Protein AF-A0A8X6W677-F1 (afdb_monomer_lite)

Radius of gyration: 28.92 Å; chains: 1; bounding box: 76×32×72 Å

Structure (mmCIF, N/CA/C/O backbone):
data_AF-A0A8X6W677-F1
#
_entry.id   AF-A0A8X6W677-F1
#
loop_
_atom_site.group_PDB
_atom_site.id
_atom_site.type_symbol
_atom_site.label_atom_id
_atom_site.label_alt_id
_atom_site.label_comp_id
_atom_site.label_asym_id
_atom_site.label_entity_id
_atom_site.label_seq_id
_atom_site.pdbx_PDB_ins_code
_atom_site.Cartn_x
_atom_site.Cartn_y
_atom_site.Cartn_z
_atom_site.occupancy
_atom_site.B_iso_or_equiv
_atom_site.auth_seq_id
_atom_site.auth_comp_id
_atom_site.auth_asym_id
_atom_site.auth_atom_id
_atom_site.pdbx_PDB_model_num
ATOM 1 N N . MET A 1 1 ? 44.794 4.724 -36.562 1.00 39.09 1 MET A N 1
ATOM 2 C CA . MET A 1 1 ? 44.785 5.539 -35.328 1.00 39.09 1 MET A CA 1
ATOM 3 C C . MET A 1 1 ? 43.330 5.776 -34.944 1.00 39.09 1 MET A C 1
ATOM 5 O O . MET A 1 1 ? 42.687 6.626 -35.545 1.00 39.09 1 MET A O 1
ATOM 9 N N . VAL A 1 2 ? 42.773 4.950 -34.052 1.00 52.72 2 VAL A N 1
ATOM 10 C CA . VAL A 1 2 ? 41.388 5.108 -33.572 1.00 52.72 2 VAL A CA 1
ATOM 11 C C . VAL A 1 2 ? 41.379 6.309 -32.629 1.00 52.72 2 VAL A C 1
ATOM 13 O O . VAL A 1 2 ? 42.120 6.327 -31.652 1.00 52.72 2 VAL A O 1
ATOM 16 N N . ARG A 1 3 ? 40.624 7.358 -32.965 1.00 57.75 3 ARG A N 1
ATOM 17 C CA . ARG A 1 3 ? 40.409 8.491 -32.060 1.00 57.75 3 ARG A CA 1
ATOM 18 C C . ARG A 1 3 ? 39.332 8.078 -31.066 1.00 57.75 3 ARG A C 1
ATOM 20 O O . ARG A 1 3 ? 38.165 8.029 -31.434 1.00 57.75 3 ARG A O 1
ATOM 27 N N . GLU A 1 4 ? 39.717 7.787 -29.831 1.00 59.78 4 GLU A N 1
ATOM 28 C CA . GLU A 1 4 ? 38.756 7.653 -28.737 1.00 59.78 4 GLU A CA 1
ATOM 29 C C . GLU A 1 4 ? 38.189 9.044 -28.428 1.00 59.78 4 GLU A C 1
ATOM 31 O O . GLU A 1 4 ? 38.886 9.923 -27.919 1.00 59.78 4 GLU A O 1
ATOM 36 N N . ARG A 1 5 ? 36.929 9.280 -28.807 1.00 66.44 5 ARG A N 1
ATOM 37 C CA . ARG A 1 5 ? 36.169 10.444 -28.348 1.00 66.44 5 ARG A CA 1
ATOM 38 C C . ARG A 1 5 ? 35.357 10.036 -27.136 1.00 66.44 5 ARG A C 1
ATOM 40 O O . ARG A 1 5 ? 34.568 9.099 -27.186 1.00 66.44 5 ARG A O 1
ATOM 47 N N . LEU A 1 6 ? 35.553 10.765 -26.047 1.00 70.00 6 LEU A N 1
ATOM 48 C CA . LEU A 1 6 ? 34.770 10.590 -24.838 1.00 70.00 6 LEU A CA 1
ATOM 49 C C . LEU A 1 6 ? 33.455 11.363 -24.999 1.00 70.00 6 LEU A C 1
ATOM 51 O O . LEU A 1 6 ? 33.462 12.593 -25.059 1.00 70.00 6 LEU A O 1
ATOM 55 N N . LEU A 1 7 ? 32.334 10.649 -25.101 1.00 68.12 7 LEU A N 1
ATOM 56 C CA . LEU A 1 7 ? 31.004 11.256 -25.114 1.00 68.12 7 LEU A CA 1
ATOM 57 C C . LEU A 1 7 ? 30.592 11.619 -23.684 1.00 68.12 7 LEU A C 1
ATOM 59 O O . LEU A 1 7 ? 30.362 10.746 -22.848 1.00 68.12 7 LEU A O 1
ATOM 63 N N . SER A 1 8 ? 30.474 12.914 -23.398 1.00 70.38 8 SER A N 1
ATOM 64 C CA . SER A 1 8 ? 29.925 13.406 -22.136 1.00 70.38 8 SER A CA 1
ATOM 65 C C . SER A 1 8 ? 28.417 13.618 -22.268 1.00 70.38 8 SER A C 1
ATOM 67 O O . SER A 1 8 ? 27.943 14.567 -22.889 1.00 70.38 8 SER A O 1
ATOM 69 N N . ILE A 1 9 ? 27.635 12.721 -21.669 1.00 73.25 9 ILE A N 1
ATOM 70 C CA . ILE A 1 9 ? 26.176 12.852 -21.604 1.00 73.25 9 ILE A CA 1
ATOM 71 C C . ILE A 1 9 ? 25.799 13.227 -20.180 1.00 73.25 9 ILE A C 1
ATOM 73 O O . ILE A 1 9 ? 26.230 12.595 -19.215 1.00 73.25 9 ILE A O 1
ATOM 77 N N . LYS A 1 10 ? 24.986 14.274 -20.042 1.00 73.62 10 LYS A N 1
ATOM 78 C CA . LYS A 1 10 ? 24.483 14.703 -18.740 1.00 73.62 10 LYS A CA 1
ATOM 79 C C . LYS A 1 10 ? 23.582 13.610 -18.162 1.00 73.62 10 LYS A C 1
ATOM 81 O O . LYS A 1 10 ? 22.579 13.243 -18.772 1.00 73.62 10 LYS A O 1
ATOM 86 N N . VAL A 1 11 ? 23.924 13.121 -16.972 1.00 74.12 11 VAL A N 1
ATOM 87 C CA . VAL A 1 11 ? 23.041 12.240 -16.200 1.00 74.12 11 VAL A CA 1
ATOM 88 C C . VAL A 1 11 ? 21.784 13.042 -15.826 1.00 74.12 11 VAL A C 1
ATOM 90 O O . VAL A 1 11 ? 21.921 14.158 -15.315 1.00 74.12 11 VAL A O 1
ATOM 93 N N . PRO A 1 12 ? 20.570 12.539 -16.116 1.00 72.94 12 PRO A N 1
ATOM 94 C CA . PRO A 1 12 ? 19.325 13.251 -15.841 1.00 72.94 12 PRO A CA 1
ATOM 95 C C . PRO A 1 12 ? 19.137 13.442 -14.335 1.00 72.94 12 PRO A C 1
ATOM 97 O O . PRO A 1 12 ? 19.494 12.575 -13.532 1.00 72.94 12 PRO A O 1
ATOM 100 N N . ASN A 1 13 ? 18.499 14.542 -13.946 1.00 73.75 13 ASN A N 1
ATOM 101 C CA . ASN A 1 13 ? 17.989 14.668 -12.590 1.00 73.75 13 ASN A CA 1
ATOM 102 C C . ASN A 1 13 ? 16.754 13.777 -12.410 1.00 73.75 13 ASN A C 1
ATOM 104 O O . ASN A 1 13 ? 16.081 13.395 -13.368 1.00 73.75 13 ASN A O 1
ATOM 108 N N . LYS A 1 14 ? 16.396 13.486 -11.153 1.00 64.50 14 LYS A N 1
ATOM 109 C CA . LYS A 1 14 ? 15.222 12.658 -10.816 1.00 64.50 14 LYS A CA 1
ATOM 110 C C . LYS A 1 14 ? 13.911 13.183 -11.436 1.00 64.50 14 LYS A C 1
ATOM 112 O O . LYS A 1 14 ? 13.012 12.386 -11.690 1.00 64.50 14 LYS A O 1
ATOM 117 N N . SER A 1 15 ? 13.816 14.493 -11.677 1.00 74.06 15 SER A N 1
ATOM 118 C CA . SER A 1 15 ? 12.691 15.177 -12.332 1.00 74.06 15 SER A CA 1
ATOM 119 C C . SER A 1 15 ? 12.610 14.955 -13.842 1.00 74.06 15 SER A C 1
ATOM 121 O O . SER A 1 15 ? 11.515 14.976 -14.391 1.00 74.06 15 SER A O 1
ATOM 123 N N . ASP A 1 16 ? 13.746 14.744 -14.508 1.00 74.44 16 ASP A N 1
ATOM 124 C CA . ASP A 1 16 ? 13.841 14.751 -15.975 1.00 74.44 16 ASP A CA 1
ATOM 125 C C . ASP A 1 16 ? 13.370 13.415 -16.576 1.00 74.44 16 ASP A C 1
ATOM 127 O O . ASP A 1 16 ? 13.023 13.324 -17.753 1.00 74.44 16 ASP A O 1
ATOM 131 N N . GLY A 1 17 ? 13.316 1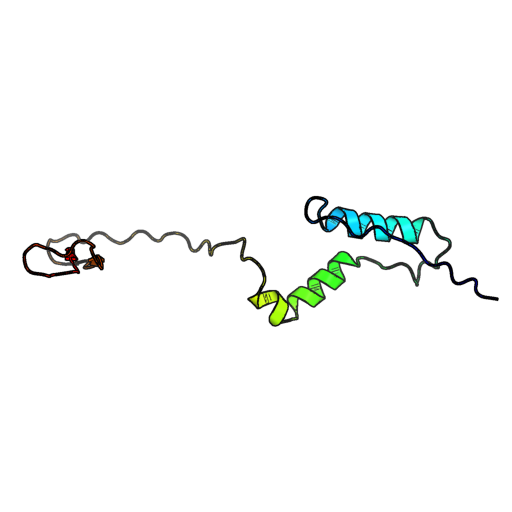2.373 -15.738 1.00 76.88 17 GLY A N 1
ATOM 132 C CA . GLY A 1 17 ? 12.882 11.034 -16.109 1.00 76.88 17 GLY A CA 1
ATOM 133 C C . GLY A 1 17 ? 13.936 10.256 -16.903 1.00 76.88 17 GLY A C 1
ATOM 134 O O . GLY A 1 17 ? 14.746 10.798 -17.652 1.00 76.88 17 GLY A O 1
ATOM 135 N N . TRP A 1 18 ? 13.917 8.931 -16.755 1.00 77.56 18 TRP A N 1
ATOM 136 C CA . TRP A 1 18 ? 14.853 8.035 -17.447 1.00 77.56 18 TRP A CA 1
ATOM 137 C C . TRP A 1 18 ? 14.664 8.028 -18.971 1.00 77.56 18 TRP A C 1
ATOM 139 O O . TRP A 1 18 ? 15.602 7.752 -19.714 1.00 77.56 18 TRP A O 1
ATOM 149 N N . ASP A 1 19 ? 13.470 8.382 -19.443 1.00 81.75 19 ASP A N 1
ATOM 150 C CA . ASP A 1 19 ? 13.104 8.460 -20.859 1.00 81.75 19 ASP A CA 1
ATOM 151 C C . ASP A 1 19 ? 13.956 9.493 -21.608 1.00 81.75 19 ASP A C 1
ATOM 153 O O . ASP A 1 19 ? 14.452 9.217 -22.702 1.00 81.75 19 ASP A O 1
ATOM 157 N N . TYR A 1 20 ? 14.191 10.650 -20.981 1.00 81.62 20 TYR A N 1
ATOM 158 C CA . TYR A 1 20 ? 15.020 11.712 -21.543 1.00 81.62 20 TYR A CA 1
ATOM 159 C C . TYR A 1 20 ? 16.482 11.275 -21.698 1.00 81.62 20 TYR A C 1
ATOM 161 O O . TYR A 1 20 ? 17.128 11.581 -22.702 1.00 81.62 20 TYR A O 1
ATOM 169 N N . PHE A 1 21 ? 16.997 10.507 -20.739 1.00 83.31 21 PHE A N 1
ATOM 170 C CA . PHE A 1 21 ? 18.362 9.985 -20.776 1.00 83.31 21 PHE A CA 1
ATOM 171 C C . PHE A 1 21 ? 18.577 8.959 -21.880 1.00 83.31 21 PHE A C 1
ATOM 173 O O . PHE A 1 21 ? 19.515 9.108 -22.660 1.00 83.31 21 PHE A O 1
ATOM 180 N N . PHE A 1 22 ? 17.693 7.964 -21.998 1.00 84.12 22 PHE A N 1
ATOM 181 C CA . PHE A 1 22 ? 17.806 6.966 -23.063 1.00 84.12 22 PHE A CA 1
ATOM 182 C C . PHE A 1 22 ? 17.678 7.606 -24.454 1.00 84.12 22 PHE A C 1
ATOM 184 O O . PHE A 1 22 ? 18.473 7.292 -25.334 1.00 84.12 22 PHE A O 1
ATOM 191 N N . SER A 1 23 ? 16.775 8.579 -24.631 1.00 80.12 23 SER A N 1
ATOM 192 C CA . SER A 1 23 ? 16.665 9.328 -25.892 1.00 80.12 23 SER A CA 1
ATOM 193 C C . SER A 1 23 ? 17.910 10.176 -26.186 1.00 80.12 23 SER A C 1
ATOM 195 O O . SER A 1 23 ? 18.337 10.268 -27.335 1.00 80.12 23 SER A O 1
ATOM 197 N N . SER A 1 24 ? 18.520 10.782 -25.163 1.00 81.69 24 SER A N 1
ATOM 198 C CA . SER A 1 24 ? 19.752 11.570 -25.315 1.00 81.69 24 SER A CA 1
ATOM 199 C C . SER A 1 24 ? 20.949 10.695 -25.689 1.00 81.69 24 SER A C 1
ATOM 201 O O . SER A 1 24 ? 21.739 11.085 -26.545 1.00 81.69 24 SER A O 1
ATOM 203 N N . LEU A 1 25 ? 21.052 9.501 -25.098 1.00 79.94 25 LEU A N 1
ATOM 204 C CA . LEU A 1 25 ? 22.042 8.489 -25.470 1.00 79.94 25 LEU A CA 1
ATOM 205 C C . LEU A 1 25 ? 21.880 8.074 -26.928 1.00 79.94 25 LEU A C 1
ATOM 207 O O . LEU A 1 25 ? 22.822 8.192 -27.705 1.00 79.94 25 LEU A O 1
ATOM 211 N N . GLU A 1 26 ? 20.680 7.648 -27.318 1.00 80.06 26 GLU A N 1
ATOM 212 C CA . GLU A 1 26 ? 20.399 7.218 -28.690 1.00 80.06 26 GLU A CA 1
ATOM 213 C C . GLU A 1 26 ? 20.700 8.330 -29.708 1.00 80.06 26 GLU A C 1
ATOM 215 O O . GLU A 1 26 ? 21.320 8.070 -30.738 1.00 80.06 26 GLU A O 1
ATOM 220 N N . LYS A 1 27 ? 20.351 9.586 -29.395 1.00 79.56 27 LYS A N 1
ATOM 221 C CA . LYS A 1 27 ? 20.684 10.750 -30.230 1.00 79.56 27 LYS A CA 1
ATOM 222 C C . LYS A 1 27 ? 22.188 11.004 -30.325 1.00 79.56 27 LYS A C 1
ATOM 224 O O . LYS A 1 27 ? 22.669 11.286 -31.419 1.00 79.56 27 LYS A O 1
ATOM 229 N N . ALA A 1 28 ? 22.926 10.895 -29.220 1.00 78.56 28 ALA A N 1
ATOM 230 C CA . ALA A 1 28 ? 24.377 11.073 -29.219 1.00 78.56 28 ALA A CA 1
ATOM 231 C C . ALA A 1 28 ? 25.056 10.037 -30.129 1.00 78.56 28 ALA A C 1
ATOM 233 O O . ALA A 1 28 ? 25.805 10.414 -31.029 1.00 78.56 28 ALA A O 1
ATOM 234 N N . PHE A 1 29 ? 24.694 8.757 -29.988 1.00 76.31 29 PHE A N 1
ATOM 235 C CA . PHE A 1 29 ? 25.213 7.677 -30.834 1.00 76.31 29 PHE A CA 1
ATOM 236 C C . PHE A 1 29 ? 24.771 7.781 -32.303 1.00 76.31 29 PHE A C 1
ATOM 238 O O . PHE A 1 29 ? 25.494 7.333 -33.189 1.00 76.31 29 PHE A O 1
ATOM 245 N N . ALA A 1 30 ? 23.603 8.368 -32.586 1.00 75.44 30 ALA A N 1
ATOM 246 C CA . ALA A 1 30 ? 23.135 8.604 -33.954 1.00 75.44 30 ALA A CA 1
ATOM 247 C C . ALA A 1 30 ? 23.845 9.782 -34.641 1.00 75.44 30 ALA A C 1
ATOM 249 O O . ALA A 1 30 ? 24.011 9.765 -35.858 1.00 75.44 30 ALA A O 1
ATOM 250 N N . SER A 1 31 ? 24.246 10.800 -33.873 1.00 71.94 31 SER A N 1
ATOM 251 C CA . SER A 1 31 ? 24.951 11.981 -34.388 1.00 71.94 31 SER A CA 1
ATOM 252 C C . SER A 1 31 ? 26.425 11.727 -34.716 1.00 71.94 31 SER A C 1
ATOM 254 O O . SER A 1 31 ? 27.054 12.521 -35.413 1.00 71.94 31 SER A O 1
ATOM 256 N N . GLU A 1 32 ? 26.978 10.624 -34.221 1.00 67.88 32 GLU A N 1
ATOM 257 C CA . GLU A 1 32 ? 28.371 10.245 -34.410 1.00 67.88 32 GLU A CA 1
ATOM 258 C C . GLU A 1 32 ? 28.485 9.165 -35.505 1.00 67.88 32 GLU A C 1
ATOM 260 O O . GLU A 1 32 ? 27.562 8.375 -35.709 1.00 67.88 32 GLU A O 1
ATOM 265 N N . MET A 1 33 ? 29.606 9.121 -36.243 1.00 66.12 33 MET A N 1
ATOM 266 C CA . MET A 1 33 ? 29.876 8.098 -37.277 1.00 66.12 33 MET A CA 1
ATOM 267 C C . MET A 1 33 ? 30.215 6.739 -36.639 1.00 66.12 33 MET A C 1
ATOM 269 O O . MET A 1 33 ? 31.255 6.139 -36.902 1.00 66.12 33 MET A O 1
ATOM 273 N N . VAL A 1 34 ? 29.345 6.271 -35.752 1.00 70.56 34 VAL A N 1
ATOM 274 C CA . VAL A 1 34 ? 29.407 4.949 -35.142 1.00 70.56 34 VAL A CA 1
ATOM 275 C C . VAL A 1 34 ? 28.782 3.965 -36.127 1.00 70.56 34 VAL A C 1
ATOM 277 O O . VAL A 1 34 ? 27.706 4.225 -36.669 1.00 70.56 34 VAL A O 1
ATOM 280 N N . SER A 1 35 ? 29.467 2.845 -36.377 1.00 73.38 35 SER A N 1
ATOM 281 C CA . SER A 1 35 ? 28.925 1.752 -37.194 1.00 73.38 35 SER A CA 1
ATOM 282 C C . SER A 1 35 ? 27.561 1.320 -36.654 1.00 73.38 35 SER A C 1
ATOM 284 O O . SER A 1 35 ? 27.373 1.239 -35.439 1.00 73.38 35 SER A O 1
ATOM 286 N N . ASP A 1 36 ? 26.617 1.002 -37.537 1.00 72.44 36 ASP A N 1
ATOM 287 C CA . ASP A 1 36 ? 25.267 0.579 -37.144 1.00 72.44 36 ASP A CA 1
ATOM 288 C C . ASP A 1 36 ? 25.254 -0.698 -36.288 1.00 72.44 36 ASP A C 1
ATOM 290 O O . ASP A 1 36 ? 24.291 -0.944 -35.559 1.00 72.44 36 ASP A O 1
ATOM 294 N N . GLU A 1 37 ? 26.329 -1.487 -36.339 1.00 70.88 37 GLU A N 1
ATOM 295 C CA . GLU A 1 37 ? 26.549 -2.659 -35.485 1.00 70.88 37 GLU A CA 1
ATOM 296 C C . GLU A 1 37 ? 26.880 -2.291 -34.033 1.00 70.88 37 GLU A C 1
ATOM 298 O O . GLU A 1 37 ? 26.548 -3.037 -33.116 1.00 70.88 37 GLU A O 1
ATOM 303 N N . LEU A 1 38 ? 27.509 -1.133 -33.815 1.00 68.81 38 LEU A N 1
ATOM 304 C CA . LEU A 1 38 ? 2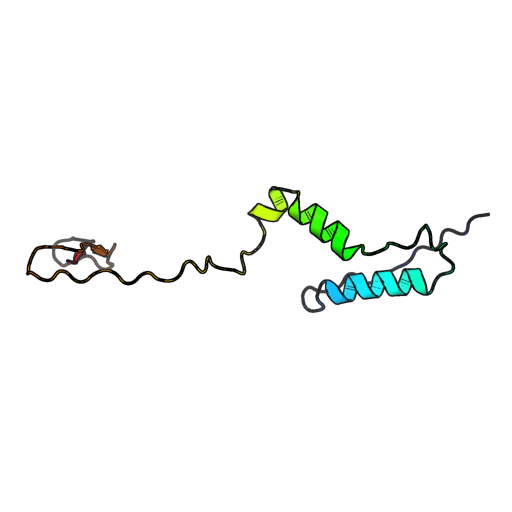7.919 -0.642 -32.496 1.00 68.81 38 LEU A CA 1
ATOM 305 C C . LEU A 1 38 ? 26.879 0.292 -31.864 1.00 68.81 38 LEU A C 1
ATOM 307 O O . LEU A 1 38 ? 27.006 0.654 -30.694 1.00 68.81 38 LEU A O 1
ATOM 311 N N . LYS A 1 39 ? 25.840 0.683 -32.612 1.00 72.88 39 LYS A N 1
ATOM 312 C CA . LYS A 1 39 ? 24.741 1.487 -32.074 1.00 72.88 39 LYS A CA 1
ATOM 313 C C . LYS A 1 39 ? 23.864 0.627 -31.154 1.00 72.88 39 LYS A C 1
ATOM 315 O O . LYS A 1 39 ? 23.341 -0.397 -31.601 1.00 72.88 39 LYS A O 1
ATOM 320 N N . PRO A 1 40 ? 23.636 1.042 -29.896 1.00 70.44 40 P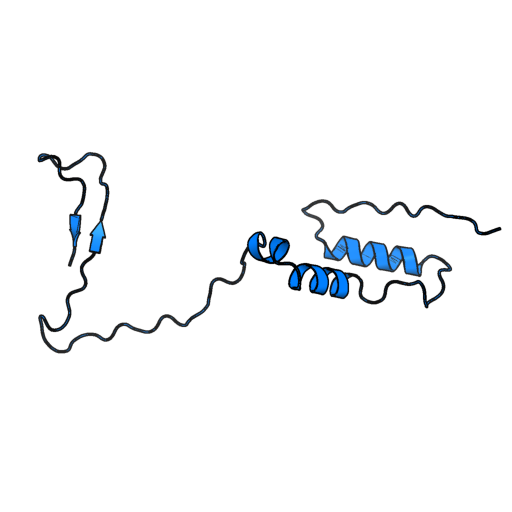RO A N 1
ATOM 321 C CA . PRO A 1 40 ? 22.740 0.319 -29.008 1.00 70.44 40 PRO A CA 1
ATOM 322 C C . PRO A 1 40 ? 21.311 0.335 -29.567 1.00 70.44 40 PRO A C 1
ATOM 324 O O . PRO A 1 40 ? 20.697 1.393 -29.703 1.00 70.44 40 PRO A O 1
ATOM 327 N N . LYS A 1 41 ? 20.761 -0.843 -29.879 1.00 78.62 41 LYS A N 1
ATOM 328 C CA . LYS A 1 41 ? 19.376 -1.000 -30.343 1.00 78.62 41 LYS A CA 1
ATOM 329 C C . LYS A 1 41 ? 18.492 -1.366 -29.160 1.00 78.62 41 LYS A C 1
ATOM 331 O O . LYS A 1 41 ? 18.534 -2.490 -28.681 1.00 78.62 41 LYS A O 1
ATOM 336 N N . GLY A 1 42 ? 17.677 -0.423 -28.695 1.00 81.81 42 GLY A N 1
ATOM 337 C CA . GLY A 1 42 ? 16.722 -0.695 -27.621 1.00 81.81 42 GLY A CA 1
ATOM 338 C C . GLY A 1 42 ? 17.368 -0.860 -26.244 1.00 81.81 42 GLY A C 1
ATOM 339 O O . GLY A 1 42 ? 16.891 -1.659 -25.442 1.00 81.81 42 GLY A O 1
ATOM 340 N N . LEU A 1 43 ? 18.395 -0.059 -25.931 1.00 82.69 43 LEU A N 1
ATOM 341 C CA . LEU A 1 43 ? 19.095 -0.065 -24.636 1.00 82.69 43 LEU A CA 1
ATOM 342 C C . LEU A 1 43 ? 18.133 -0.024 -23.442 1.00 82.69 43 LEU A C 1
ATOM 344 O O . LEU A 1 43 ? 18.314 -0.722 -22.447 1.00 82.69 43 LEU A O 1
ATOM 348 N N . ARG A 1 44 ? 17.061 0.762 -23.559 1.00 83.88 44 ARG A N 1
ATOM 349 C CA . ARG A 1 44 ? 16.010 0.827 -22.545 1.00 83.88 44 ARG A CA 1
ATOM 350 C C . ARG A 1 44 ? 15.354 -0.532 -22.288 1.00 83.88 44 ARG A C 1
ATOM 352 O O . ARG A 1 44 ? 15.068 -0.861 -21.138 1.00 83.88 44 ARG A O 1
ATOM 359 N N . ALA A 1 45 ? 15.066 -1.293 -23.342 1.00 86.38 45 ALA A N 1
ATOM 360 C CA . ALA A 1 45 ? 14.449 -2.608 -23.227 1.00 86.38 45 ALA A CA 1
ATOM 361 C C . ALA A 1 45 ? 15.402 -3.604 -22.555 1.00 86.38 45 ALA A C 1
ATOM 363 O O . ALA A 1 45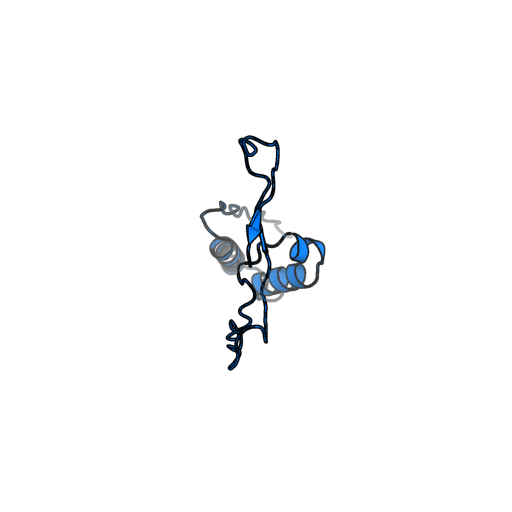 ? 14.959 -4.392 -21.724 1.00 86.38 45 ALA A O 1
ATOM 364 N N . ASP A 1 46 ? 16.698 -3.523 -22.846 1.00 88.25 46 ASP A N 1
ATOM 365 C CA . ASP A 1 46 ? 17.700 -4.403 -22.244 1.00 88.25 46 ASP A CA 1
ATOM 366 C C . ASP A 1 46 ? 17.942 -4.078 -20.770 1.00 88.25 46 ASP A C 1
ATOM 368 O O . ASP A 1 46 ? 17.925 -4.981 -19.933 1.00 88.25 46 ASP A O 1
ATOM 372 N N . VAL A 1 47 ? 18.044 -2.792 -20.414 1.00 87.56 47 VAL A N 1
ATOM 373 C CA . VAL A 1 47 ? 18.101 -2.362 -19.007 1.00 87.56 47 VAL A CA 1
ATOM 374 C C . VAL A 1 47 ? 16.840 -2.800 -18.263 1.00 87.56 47 VAL A C 1
ATOM 376 O O . VAL A 1 47 ? 16.925 -3.309 -17.147 1.00 87.56 47 VAL A O 1
ATOM 379 N N . LYS A 1 48 ? 15.663 -2.672 -18.889 1.00 88.00 48 LYS A N 1
ATOM 380 C CA . LYS A 1 48 ? 14.404 -3.157 -18.315 1.00 88.00 48 LYS A CA 1
ATOM 381 C C . LYS A 1 48 ? 14.451 -4.669 -18.062 1.00 88.00 48 LYS A C 1
ATOM 383 O O . LYS A 1 48 ? 14.181 -5.076 -16.936 1.00 88.00 48 LYS A O 1
ATOM 388 N N . LYS A 1 49 ? 14.839 -5.480 -19.053 1.00 91.06 49 LYS A N 1
ATOM 389 C CA . LYS A 1 49 ? 14.968 -6.945 -18.917 1.00 91.06 49 LYS A CA 1
ATOM 390 C C . LYS A 1 49 ? 15.964 -7.338 -17.827 1.00 91.06 49 LYS A C 1
ATOM 392 O O . LYS A 1 49 ? 15.702 -8.259 -17.061 1.00 91.06 49 LYS A O 1
ATOM 397 N N . PHE A 1 50 ? 17.090 -6.632 -17.735 1.00 91.44 50 PHE A N 1
ATOM 398 C CA . PHE A 1 50 ? 18.089 -6.850 -16.690 1.00 91.44 50 PHE A CA 1
ATOM 399 C C . PHE A 1 50 ? 17.525 -6.555 -15.297 1.00 91.44 50 PHE A C 1
ATOM 401 O O . PHE A 1 50 ? 17.659 -7.362 -14.380 1.00 91.44 50 PHE A O 1
ATOM 408 N N . CYS A 1 51 ? 16.840 -5.423 -15.128 1.00 89.00 51 CYS A N 1
ATOM 409 C CA . CYS A 1 51 ? 16.185 -5.113 -13.863 1.00 89.00 51 CYS A CA 1
ATOM 410 C C . CYS A 1 51 ? 15.076 -6.125 -13.536 1.00 89.00 51 CYS A C 1
ATOM 412 O O . CYS A 1 51 ? 14.904 -6.466 -12.370 1.00 89.00 51 CYS A O 1
ATOM 414 N N . GLU A 1 52 ? 14.346 -6.622 -14.539 1.00 89.06 52 GLU A N 1
ATOM 415 C CA . GLU A 1 52 ? 13.302 -7.649 -14.400 1.00 89.06 52 GLU A CA 1
ATOM 416 C C . GLU A 1 52 ? 13.850 -9.023 -13.989 1.00 89.06 52 GLU A C 1
ATOM 418 O O . GLU A 1 52 ? 13.198 -9.718 -13.214 1.00 89.06 52 GLU A O 1
ATOM 423 N N . SER A 1 53 ? 15.060 -9.394 -14.418 1.00 94.19 53 SER A N 1
ATOM 424 C CA . SER A 1 53 ? 15.676 -10.681 -14.068 1.00 94.19 53 SER A CA 1
ATOM 425 C C . SER A 1 53 ? 16.340 -10.705 -12.684 1.00 94.19 53 SER A C 1
ATOM 427 O O . SER A 1 53 ? 16.582 -11.779 -12.128 1.00 94.19 53 SER A O 1
ATOM 429 N N . ARG A 1 54 ? 16.642 -9.540 -12.093 1.00 92.38 54 ARG A N 1
ATOM 430 C CA . ARG A 1 54 ? 17.372 -9.428 -10.819 1.00 92.38 54 ARG A CA 1
ATOM 431 C C . ARG A 1 54 ? 16.434 -9.282 -9.621 1.00 92.38 54 ARG A C 1
ATOM 433 O O . ARG A 1 54 ? 15.706 -8.298 -9.492 1.00 92.38 54 ARG A O 1
ATOM 440 N N . LYS A 1 55 ? 16.550 -10.207 -8.661 1.00 91.81 55 LYS A N 1
ATOM 441 C CA . LYS A 1 55 ? 15.783 -10.209 -7.399 1.00 91.81 55 LYS A CA 1
ATOM 442 C C . LYS A 1 55 ? 15.915 -8.900 -6.611 1.00 91.81 55 LYS A C 1
ATOM 444 O O . LYS A 1 55 ? 14.921 -8.382 -6.119 1.00 91.81 55 LYS A O 1
ATOM 449 N N . GLU A 1 56 ? 17.123 -8.353 -6.512 1.00 92.31 56 GLU A N 1
ATOM 450 C CA . GLU A 1 56 ? 17.418 -7.119 -5.761 1.00 92.31 56 GLU A CA 1
ATOM 451 C C . GLU A 1 56 ? 16.599 -5.926 -6.273 1.00 92.31 56 GLU A C 1
ATOM 453 O O . GLU A 1 56 ? 15.974 -5.206 -5.491 1.00 92.31 56 GLU A O 1
ATOM 458 N N . CYS A 1 57 ? 16.542 -5.758 -7.597 1.00 88.38 57 CYS A N 1
ATOM 459 C CA . CYS A 1 57 ? 15.733 -4.728 -8.236 1.00 88.38 57 CYS A CA 1
ATOM 460 C C . CYS A 1 57 ? 14.235 -4.966 -8.009 1.00 88.38 57 CYS A C 1
ATOM 462 O O . CYS A 1 57 ? 13.505 -4.012 -7.760 1.00 88.38 57 CYS A O 1
ATOM 464 N N . GLN A 1 58 ? 13.768 -6.219 -8.056 1.00 87.75 58 GLN A N 1
ATOM 465 C CA . GLN A 1 58 ? 12.351 -6.530 -7.835 1.00 87.75 58 GLN A CA 1
ATOM 466 C C . GLN A 1 58 ? 11.898 -6.268 -6.393 1.00 87.75 58 GLN A C 1
ATOM 468 O O . GLN A 1 58 ? 10.808 -5.741 -6.194 1.00 87.75 58 GLN A O 1
ATOM 473 N N . LEU A 1 59 ? 12.736 -6.574 -5.397 1.00 88.44 59 LEU A N 1
ATOM 474 C CA . LEU A 1 59 ? 12.418 -6.361 -3.979 1.00 88.44 59 LEU A CA 1
ATOM 475 C C . LEU A 1 59 ? 12.375 -4.881 -3.581 1.00 88.44 59 LEU A C 1
ATOM 477 O O . LEU A 1 59 ? 11.624 -4.500 -2.689 1.00 88.44 59 LEU A O 1
ATOM 481 N N . THR A 1 60 ? 13.199 -4.051 -4.219 1.00 87.31 60 THR A N 1
ATOM 482 C CA . THR A 1 60 ? 13.335 -2.619 -3.897 1.00 87.31 60 THR A CA 1
ATOM 483 C C . THR A 1 60 ? 12.440 -1.726 -4.751 1.00 87.31 60 THR A C 1
ATOM 485 O O . THR A 1 60 ? 12.215 -0.557 -4.424 1.00 87.31 60 THR A O 1
ATOM 488 N N . ARG A 1 61 ? 11.913 -2.254 -5.860 1.00 82.38 61 ARG A N 1
ATOM 489 C CA . ARG A 1 61 ? 11.035 -1.514 -6.760 1.00 82.38 61 ARG A CA 1
ATOM 490 C C . ARG A 1 61 ? 9.762 -1.088 -6.031 1.00 82.38 61 ARG A C 1
ATOM 492 O O . ARG A 1 61 ? 9.031 -1.906 -5.485 1.00 82.38 61 ARG A O 1
ATOM 499 N N . SER A 1 62 ? 9.423 0.199 -6.141 1.00 77.56 62 SER A N 1
ATOM 500 C CA . SER A 1 62 ? 8.096 0.678 -5.738 1.00 77.56 62 SER A CA 1
ATOM 501 C C . SER A 1 62 ? 6.997 -0.027 -6.546 1.00 77.56 62 SER A C 1
ATOM 503 O O . SER A 1 62 ? 6.902 0.109 -7.772 1.00 77.56 62 SER A O 1
ATOM 505 N N . VAL A 1 63 ? 6.153 -0.790 -5.854 1.00 76.75 63 VAL A N 1
ATOM 506 C CA . VAL A 1 63 ? 4.984 -1.441 -6.447 1.00 76.75 63 VAL A CA 1
ATOM 507 C C . VAL A 1 63 ? 3.919 -0.367 -6.691 1.00 76.75 63 VAL A C 1
ATOM 509 O O . VAL A 1 63 ? 3.202 0.045 -5.785 1.00 76.75 63 VAL A O 1
ATOM 512 N N . ARG A 1 64 ? 3.846 0.143 -7.927 1.00 68.69 64 ARG A N 1
ATOM 513 C CA . ARG A 1 64 ? 2.836 1.144 -8.336 1.00 68.69 64 ARG A CA 1
ATOM 514 C C . ARG A 1 64 ? 1.457 0.534 -8.597 1.00 68.69 64 ARG A C 1
ATOM 516 O O . ARG A 1 64 ? 0.465 1.254 -8.595 1.00 68.69 64 ARG A O 1
ATOM 523 N N . ILE A 1 65 ? 1.397 -0.777 -8.823 1.00 66.56 65 ILE A N 1
ATOM 524 C CA . ILE A 1 65 ? 0.155 -1.523 -9.032 1.00 66.56 65 ILE A CA 1
ATOM 525 C C . ILE A 1 65 ? -0.119 -2.282 -7.741 1.00 66.56 65 ILE A C 1
ATOM 527 O O . ILE A 1 65 ? 0.441 -3.349 -7.518 1.00 66.56 65 ILE A O 1
ATOM 531 N N . LYS A 1 66 ? -0.947 -1.702 -6.871 1.00 67.12 66 LYS A N 1
ATOM 532 C CA . LYS A 1 66 ? -1.567 -2.469 -5.789 1.00 67.12 66 LYS A CA 1
ATOM 533 C C . LYS A 1 66 ? -2.436 -3.532 -6.453 1.00 67.12 66 LYS A C 1
ATOM 535 O O . LYS A 1 66 ? -3.130 -3.210 -7.420 1.00 67.12 66 LYS A O 1
ATOM 540 N N . ASP A 1 67 ? -2.320 -4.769 -5.988 1.00 62.53 67 ASP A N 1
ATOM 541 C CA . ASP A 1 67 ? -3.123 -5.892 -6.456 1.00 62.53 67 ASP A CA 1
ATOM 542 C C . ASP A 1 67 ? -4.591 -5.456 -6.596 1.00 62.53 67 ASP A C 1
ATOM 544 O O . ASP A 1 67 ? -5.177 -4.893 -5.670 1.00 62.53 67 ASP A O 1
ATOM 548 N N . ARG A 1 68 ? -5.131 -5.608 -7.807 1.00 63.09 68 ARG A N 1
ATOM 549 C CA . ARG A 1 68 ? -6.496 -5.212 -8.172 1.00 63.09 68 ARG A CA 1
ATOM 550 C C . ARG A 1 68 ? -7.437 -6.407 -8.099 1.00 63.09 68 ARG A C 1
ATOM 552 O O . ARG A 1 68 ? -8.402 -6.431 -8.862 1.00 63.09 68 ARG A O 1
ATOM 559 N N . SER A 1 69 ? -7.148 -7.405 -7.256 1.00 72.94 69 SER A N 1
ATOM 560 C CA . SER A 1 69 ? -8.143 -8.430 -6.945 1.00 72.94 69 SER A CA 1
ATOM 561 C C . SER A 1 69 ? -9.475 -7.721 -6.672 1.00 72.94 69 SER A C 1
ATOM 563 O O . SER A 1 69 ? -9.522 -6.842 -5.799 1.00 72.94 69 SER A O 1
ATOM 565 N N . PRO A 1 70 ? -10.519 -7.976 -7.483 1.00 80.81 70 PRO A N 1
ATOM 566 C CA . PRO A 1 70 ? -11.787 -7.298 -7.317 1.00 80.81 70 PRO A CA 1
ATOM 567 C C . PRO A 1 70 ? -12.285 -7.530 -5.897 1.00 80.81 70 PRO A C 1
ATOM 569 O O . PRO A 1 70 ? -12.270 -8.660 -5.405 1.00 80.81 70 PRO A O 1
ATOM 572 N N . ILE A 1 71 ? -12.726 -6.459 -5.237 1.00 80.50 71 ILE A N 1
ATOM 573 C CA . ILE A 1 71 ? -13.350 -6.574 -3.921 1.00 80.50 71 ILE A CA 1
ATOM 574 C C . ILE A 1 71 ? -14.569 -7.478 -4.100 1.00 80.50 71 ILE A C 1
ATOM 576 O O . ILE A 1 71 ? -15.548 -7.096 -4.742 1.00 80.50 71 ILE A O 1
ATOM 580 N N . THR A 1 72 ? -14.481 -8.701 -3.583 1.00 84.94 72 THR A N 1
ATOM 581 C CA . THR A 1 72 ? -15.597 -9.642 -3.624 1.00 84.94 72 THR A CA 1
ATOM 582 C C . THR A 1 72 ? -16.579 -9.229 -2.533 1.00 84.94 72 THR A C 1
ATOM 584 O O . THR A 1 72 ? -16.149 -9.011 -1.396 1.00 84.94 72 THR A O 1
ATOM 587 N N . PRO A 1 73 ? -17.878 -9.073 -2.841 1.00 85.19 73 PRO A N 1
ATOM 588 C CA . PRO A 1 73 ? -18.853 -8.724 -1.823 1.00 85.19 73 PRO A CA 1
ATOM 589 C C . PRO A 1 73 ? -18.929 -9.834 -0.772 1.00 85.19 73 PRO A C 1
ATOM 591 O O . PRO A 1 73 ? -19.016 -11.017 -1.103 1.00 85.19 73 PRO A O 1
ATOM 594 N N . VAL A 1 74 ? -18.921 -9.446 0.502 1.00 85.19 74 VAL A N 1
ATOM 595 C CA . VAL A 1 74 ? -19.175 -10.371 1.610 1.00 85.19 74 VAL A CA 1
ATOM 596 C C . VAL A 1 74 ? -20.660 -10.735 1.591 1.00 85.19 74 VAL A C 1
ATOM 598 O O . VAL A 1 74 ? -21.518 -9.848 1.591 1.00 85.19 74 VAL A O 1
ATOM 601 N N . ALA A 1 75 ? -20.968 -12.032 1.544 1.00 87.56 75 ALA A N 1
ATOM 602 C CA . ALA A 1 75 ? -22.345 -12.512 1.568 1.00 87.56 75 ALA A CA 1
ATOM 603 C C . ALA A 1 75 ? -23.020 -12.108 2.886 1.00 87.56 75 ALA A C 1
ATOM 605 O O . ALA A 1 75 ? -22.468 -12.325 3.965 1.00 87.56 75 ALA A O 1
ATOM 606 N N . ARG A 1 76 ? -24.217 -11.518 2.799 1.00 86.56 76 ARG A N 1
ATOM 607 C CA . ARG A 1 76 ? -25.014 -11.224 3.992 1.00 86.56 76 ARG A CA 1
ATOM 608 C C . ARG A 1 76 ? -25.766 -12.484 4.425 1.00 86.56 76 ARG A C 1
ATOM 610 O O . ARG A 1 76 ? -26.428 -13.078 3.576 1.00 86.56 76 ARG A O 1
ATOM 617 N N . PRO A 1 77 ? -25.681 -12.880 5.705 1.00 91.31 77 PRO A N 1
ATOM 618 C CA . PRO A 1 77 ? -26.497 -13.968 6.225 1.00 91.31 77 PRO A CA 1
ATOM 619 C C . PRO A 1 77 ? -27.991 -13.622 6.158 1.00 91.31 77 PRO A C 1
ATOM 621 O O . PRO A 1 77 ? -28.369 -12.457 6.292 1.00 91.31 77 PRO A O 1
ATOM 624 N N . GLU A 1 78 ? -28.836 -14.635 5.970 1.00 94.06 78 GLU A N 1
ATOM 625 C CA . GLU A 1 78 ? -30.300 -14.482 5.913 1.00 94.06 78 GLU A CA 1
ATOM 626 C C . GLU A 1 78 ? -30.930 -14.464 7.307 1.00 94.06 78 GLU A C 1
ATOM 628 O O . GLU A 1 78 ? -31.979 -13.855 7.520 1.00 94.06 78 GLU A O 1
ATOM 633 N N . LEU A 1 79 ? -30.278 -15.128 8.264 1.00 94.94 79 LEU A N 1
ATOM 634 C CA . LEU A 1 79 ? -30.759 -15.276 9.630 1.00 94.94 79 LEU A CA 1
ATOM 635 C C . LEU A 1 79 ? -29.821 -14.576 10.621 1.00 94.94 79 LEU A C 1
ATOM 637 O O . LEU A 1 79 ? -28.597 -14.582 10.435 1.00 94.94 79 LEU A O 1
ATOM 641 N N . PRO A 1 80 ? -30.363 -14.009 11.714 1.00 91.50 80 PRO A N 1
ATOM 642 C CA . PRO A 1 80 ? -29.548 -13.534 12.824 1.00 91.50 80 PRO A CA 1
ATOM 643 C C . PRO A 1 80 ? -28.604 -14.632 13.337 1.00 91.50 80 PRO A C 1
ATOM 645 O O . PRO A 1 80 ? -28.965 -15.807 13.355 1.00 91.50 80 PRO A O 1
ATOM 648 N N . PHE A 1 81 ? -27.408 -14.241 13.785 1.00 89.62 81 PHE A N 1
ATOM 649 C CA . PHE A 1 81 ? -26.391 -15.126 14.384 1.00 89.62 81 PHE A CA 1
ATOM 650 C C . PHE A 1 81 ? -25.779 -16.198 13.463 1.00 89.62 81 PHE A C 1
ATOM 652 O O . PHE A 1 81 ? -25.026 -17.046 13.933 1.00 89.62 81 PHE A O 1
ATOM 659 N N . GLN A 1 82 ? -26.033 -16.156 12.154 1.00 93.25 82 GLN A N 1
ATOM 660 C CA . GLN A 1 82 ? -25.415 -17.083 11.196 1.00 93.25 82 GLN A CA 1
ATOM 661 C C . GLN A 1 82 ? -23.938 -16.745 10.905 1.00 93.25 82 GLN A C 1
ATOM 663 O O . GLN A 1 82 ? -23.155 -17.627 10.560 1.00 93.25 82 GLN A O 1
ATOM 668 N N . MET A 1 83 ? -23.548 -15.475 11.051 1.00 89.94 83 MET A N 1
ATOM 669 C CA . MET A 1 83 ? -22.170 -15.001 10.908 1.00 89.94 83 MET A CA 1
ATOM 670 C C . MET A 1 83 ? -21.930 -13.837 11.878 1.00 89.94 83 MET A C 1
ATOM 672 O O . MET A 1 83 ? -22.785 -12.961 11.997 1.00 89.94 83 MET A O 1
ATOM 676 N N . VAL A 1 84 ? -20.779 -13.831 12.556 1.00 90.62 84 VAL A N 1
ATOM 677 C CA . VAL A 1 84 ? -20.338 -12.750 13.454 1.00 90.62 84 VAL A CA 1
ATOM 678 C C . VAL A 1 84 ? -18.924 -12.352 13.051 1.00 90.62 84 VAL A C 1
ATOM 680 O O . VAL A 1 84 ? -18.032 -13.199 13.016 1.00 90.62 84 VAL A O 1
ATOM 683 N N . ASN A 1 85 ? -18.723 -11.073 12.745 1.00 90.56 85 ASN A N 1
ATOM 684 C CA . ASN A 1 85 ? -17.420 -10.539 12.368 1.00 90.56 85 ASN A CA 1
ATOM 685 C C . ASN A 1 85 ? -16.853 -9.779 13.558 1.00 90.56 85 ASN A C 1
ATOM 687 O O . ASN A 1 85 ? -17.314 -8.682 13.838 1.00 90.56 85 ASN A O 1
ATOM 691 N N . MET A 1 86 ? -15.867 -10.354 14.243 1.00 95.12 86 MET A N 1
ATOM 692 C CA . MET A 1 86 ? -15.218 -9.691 15.372 1.00 95.12 86 MET A CA 1
ATOM 693 C C . MET A 1 86 ? -13.917 -9.012 14.946 1.00 95.12 86 MET A C 1
ATOM 695 O O . MET A 1 86 ? -13.160 -9.561 14.148 1.00 95.12 86 MET A O 1
ATOM 699 N N . ASP A 1 87 ? -13.639 -7.852 15.526 1.00 95.19 87 ASP A N 1
ATOM 700 C CA . ASP A 1 87 ? -12.414 -7.081 15.339 1.00 95.19 87 ASP A CA 1
ATOM 701 C C . ASP A 1 87 ? -11.864 -6.613 16.696 1.00 95.19 87 ASP A C 1
ATOM 703 O O . ASP A 1 87 ? -12.602 -6.489 17.679 1.00 95.19 87 ASP A O 1
ATOM 707 N N . LEU A 1 88 ? -10.553 -6.380 16.756 1.00 96.25 88 LEU A N 1
ATOM 708 C CA . LEU A 1 88 ? -9.844 -5.921 17.943 1.00 96.25 88 LEU A CA 1
ATOM 709 C C . LEU A 1 88 ? -9.198 -4.565 17.667 1.00 96.25 88 LEU A C 1
ATOM 711 O O . LEU A 1 88 ? -8.168 -4.457 17.005 1.00 96.25 88 LEU A O 1
ATOM 715 N N . ILE A 1 89 ? -9.775 -3.525 18.252 1.00 95.62 89 ILE A N 1
ATOM 716 C CA . ILE A 1 89 ? -9.317 -2.151 18.080 1.00 95.62 89 ILE A CA 1
ATOM 717 C C . ILE A 1 89 ? -8.345 -1.811 19.211 1.00 95.62 89 ILE A C 1
ATOM 719 O O . ILE A 1 89 ? -8.703 -1.888 20.388 1.00 95.62 89 ILE A O 1
ATOM 723 N N . GLY A 1 90 ? -7.122 -1.400 18.873 1.00 92.69 90 GLY A N 1
ATOM 724 C CA . GLY A 1 90 ? -6.166 -0.857 19.838 1.00 92.69 90 GLY A CA 1
ATOM 725 C C . GLY A 1 90 ? -4.697 -1.044 19.446 1.00 92.69 90 GLY A C 1
ATOM 726 O O . GLY A 1 90 ? -4.405 -1.564 18.368 1.00 92.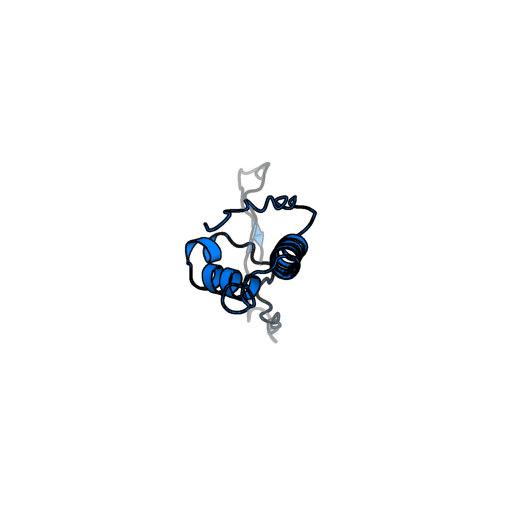69 90 GLY A O 1
ATOM 727 N N . PRO A 1 91 ? -3.761 -0.640 20.324 1.00 94.38 91 PRO A N 1
ATOM 728 C CA . PRO A 1 91 ? -3.992 -0.127 21.678 1.00 94.38 91 PRO A CA 1
ATOM 729 C C . PRO A 1 91 ? -4.557 1.307 21.706 1.00 94.38 91 PRO A C 1
ATOM 731 O O . PRO A 1 91 ? -4.109 2.159 20.946 1.00 94.38 91 PRO A O 1
ATOM 734 N N . ILE A 1 92 ? -5.520 1.583 22.591 1.00 95.06 92 ILE A N 1
ATOM 735 C CA . ILE A 1 92 ? -6.038 2.937 22.845 1.00 95.06 92 ILE A CA 1
ATOM 736 C C . ILE A 1 92 ? -5.170 3.674 23.872 1.00 95.06 92 ILE A C 1
ATOM 738 O O . ILE A 1 92 ? -4.737 3.085 24.868 1.00 95.06 92 ILE A O 1
ATOM 742 N N . ASP A 1 93 ? -4.941 4.963 23.621 1.00 93.50 93 ASP A N 1
ATOM 743 C CA . ASP A 1 93 ? -4.228 5.878 24.511 1.00 93.50 93 ASP A CA 1
ATOM 744 C C . ASP A 1 93 ? -5.025 7.194 24.637 1.00 93.50 93 ASP A C 1
ATOM 746 O O . ASP A 1 93 ? -5.287 7.833 23.612 1.00 93.50 93 ASP A O 1
ATOM 750 N N . PRO A 1 94 ? -5.467 7.597 25.845 1.00 93.44 94 PRO A N 1
ATOM 751 C CA . PRO A 1 94 ? -5.266 6.929 27.134 1.00 93.44 94 PRO A CA 1
ATOM 752 C C . PRO A 1 94 ? -6.028 5.594 27.256 1.00 93.44 94 PRO A C 1
ATOM 754 O O . PRO A 1 94 ? -7.048 5.392 26.589 1.00 93.44 94 PRO A O 1
ATOM 757 N N . PRO A 1 95 ? -5.573 4.671 28.130 1.00 94.25 95 PRO A N 1
ATOM 758 C CA . PRO A 1 95 ? -6.341 3.475 28.455 1.00 94.25 95 PRO A CA 1
ATOM 759 C C . PRO A 1 95 ? -7.679 3.851 29.104 1.00 94.25 95 PRO A C 1
ATOM 761 O O . PRO A 1 95 ? -7.837 4.930 29.677 1.00 94.25 95 PRO A O 1
ATOM 764 N N . SER A 1 96 ? -8.645 2.928 29.063 1.00 94.31 96 SER A N 1
ATOM 765 C CA . SER A 1 96 ? -9.916 3.103 29.779 1.00 94.31 96 SER A CA 1
ATOM 766 C C . SER A 1 96 ? -9.690 3.379 31.272 1.00 94.31 96 SER A C 1
ATOM 768 O O . SER A 1 96 ? -8.642 3.050 31.828 1.00 94.31 96 SER A O 1
ATOM 770 N N . SER A 1 97 ? -10.714 3.880 31.965 1.00 94.06 97 SER A N 1
ATOM 771 C CA . SER A 1 97 ? -10.663 4.121 33.418 1.00 94.06 97 SER A CA 1
ATOM 772 C C . SER A 1 97 ? -10.261 2.893 34.251 1.00 94.06 97 SER A C 1
ATOM 774 O O . SER A 1 97 ? -9.765 3.040 35.362 1.00 94.06 97 SER A O 1
ATOM 776 N N . LYS A 1 98 ? -10.447 1.680 33.712 1.00 95.56 98 LYS A N 1
ATOM 777 C CA . LYS A 1 98 ? -10.053 0.402 34.327 1.00 95.56 98 LYS A CA 1
ATOM 778 C C . LYS A 1 98 ? -8.731 -0.171 33.784 1.00 95.56 98 LYS A C 1
ATOM 780 O O . LYS A 1 98 ? -8.383 -1.298 34.107 1.00 95.56 98 LYS A O 1
ATOM 785 N N . GLY A 1 99 ? -8.015 0.559 32.930 1.00 94.31 99 GLY A N 1
ATOM 786 C CA . GLY A 1 99 ? -6.717 0.153 32.382 1.00 94.31 99 GLY A CA 1
ATOM 787 C C . GLY A 1 99 ? -6.760 -0.694 31.102 1.00 94.31 99 GLY A C 1
ATOM 788 O O . GLY A 1 99 ? -5.705 -1.038 30.573 1.00 94.31 99 GLY A O 1
ATOM 789 N N . HIS A 1 100 ? -7.940 -1.020 30.562 1.00 95.81 100 HIS A N 1
ATOM 790 C CA . HIS A 1 100 ? -8.051 -1.752 29.291 1.00 95.81 100 HIS A CA 1
ATOM 791 C C . HIS A 1 100 ? -7.570 -0.903 28.109 1.00 95.81 100 HIS A C 1
ATOM 793 O O . HIS A 1 100 ? -7.923 0.275 28.016 1.00 95.81 100 HIS A O 1
ATOM 799 N N . LYS A 1 101 ? -6.806 -1.530 27.207 1.00 96.81 101 LYS A N 1
ATOM 800 C CA . LYS A 1 101 ? -6.189 -0.903 26.025 1.00 96.81 101 LYS A CA 1
ATOM 801 C C . LYS A 1 101 ? -6.771 -1.378 24.698 1.00 96.81 101 LYS A C 1
ATOM 803 O O . LYS A 1 101 ? -6.412 -0.832 23.667 1.00 96.81 101 LYS A O 1
ATOM 808 N N . TYR A 1 102 ? -7.635 -2.383 24.705 1.00 96.88 102 TYR A N 1
ATOM 809 C CA . TYR A 1 102 ? -8.199 -2.947 23.486 1.00 96.88 102 TYR A CA 1
ATOM 810 C C . TYR A 1 102 ? -9.712 -3.051 23.613 1.00 96.88 102 TYR A C 1
ATOM 812 O O . TYR A 1 102 ? -10.231 -3.263 24.711 1.00 96.88 102 TYR A O 1
ATOM 820 N N . ILE A 1 103 ? -10.398 -2.894 22.488 1.00 95.31 103 ILE A N 1
ATOM 821 C CA . ILE A 1 103 ? -11.850 -2.979 22.371 1.00 95.31 103 ILE A CA 1
ATOM 822 C C . ILE A 1 103 ? -12.162 -4.130 21.421 1.00 95.31 103 ILE A C 1
ATOM 824 O O . ILE A 1 103 ? -11.629 -4.170 20.316 1.00 95.31 103 ILE A O 1
ATOM 828 N N . LEU A 1 104 ? -13.023 -5.049 21.853 1.00 95.81 104 LEU A N 1
ATOM 829 C CA . LEU A 1 104 ? -13.593 -6.071 20.983 1.00 95.81 104 LEU A CA 1
ATOM 830 C C . LEU A 1 104 ? -14.876 -5.506 20.359 1.00 95.81 104 LEU A C 1
ATOM 832 O O . LEU A 1 104 ? -15.797 -5.148 21.094 1.00 95.81 104 LEU A O 1
ATOM 836 N N . SER A 1 105 ? -14.930 -5.409 19.034 1.00 91.00 105 SER A N 1
ATOM 837 C CA . SER A 1 105 ? -16.140 -5.045 18.282 1.00 91.00 105 SER A CA 1
ATOM 838 C C . SER A 1 105 ? -16.644 -6.244 17.488 1.00 91.00 105 SER A C 1
ATOM 840 O O . SER A 1 105 ? -15.825 -7.021 17.012 1.00 91.00 105 SER A O 1
ATOM 842 N N . GLY A 1 106 ? -17.961 -6.400 17.352 1.00 84.69 106 GLY A N 1
ATOM 843 C CA . GLY A 1 106 ? -18.621 -7.508 16.656 1.00 84.69 106 GLY A CA 1
ATOM 844 C C . GLY A 1 106 ? -19.880 -7.066 15.928 1.00 84.69 106 GLY A C 1
ATOM 845 O O . GLY A 1 106 ? -20.331 -5.931 16.212 1.00 84.69 106 GLY A O 1
#

Organism: Trichonephila clavipes (NCBI:txid2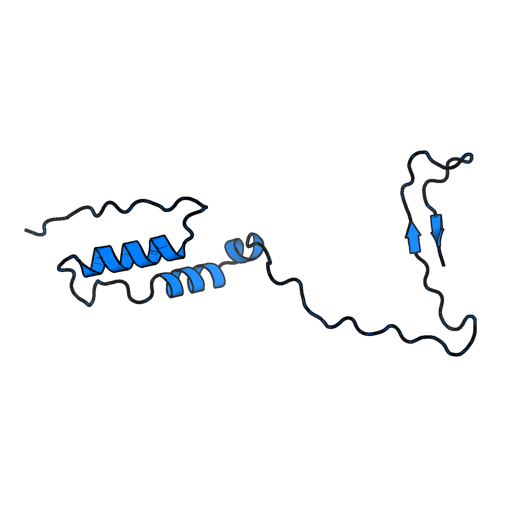585209)

Sequence (106 aa):
MVRERLLSIKVPNKSDGWDYFFSSLEKAFASEMVSDELKPKGLRADVKKFCESRKECQLTRSVRIKDRSPITPVARPELPFQMVNMDLIGPIDPPSSKGHKYILSG

Foldseek 3Di:
DDDDDDDDDDDDDPVVDPVVVVVSLQVVCVVDPDPPVPRDDPVVVVVVVVLVVDPVSVVPDDPPDDDPPDPDDDDDDPDPPPDDDKDKDAQDPPAPPVRHRIDIDD

Secondary structure (DSSP, 8-state):
---------PPPPTTTHHHHHHHHHHHHHHHTT--TTTS-SSHHHHHHHHHHH-HHHHHHS---S------PPPPPPSSTTS----EEE---SSPPTT----EEE-

pLDDT: mean 81.9, std 11.32, range [39.09, 96.88]